Protein AF-C3X4G6-F1 (afdb_monomer)

Foldseek 3Di:
DDDDDDDDDDDDDDPPDPPDDDDDDDDDDDDDDDDDDDDDDDDPDPDQDDLRPDDPVVSVVVVVVVVVVCVVVVVDDDDDPVNVVVVVVVVCVVVCPPVVVVVVVVVVVVVVVVVVVVVPPPDDD

Solvent-accessible surface area (backbone atoms only — not comparable to full-atom values): 8623 Å² total; per-residue (Å²): 136,84,88,84,81,85,86,80,84,79,84,77,86,79,84,86,72,88,86,78,88,85,88,79,80,84,87,88,76,89,83,81,93,83,88,81,89,84,79,92,73,93,71,99,61,85,74,66,56,69,76,71,54,50,57,70,68,60,43,50,49,52,52,52,49,51,55,51,50,33,51,76,69,62,77,41,88,80,76,47,77,64,54,51,50,49,52,50,48,53,52,49,59,65,60,58,72,46,56,68,61,50,50,50,52,49,49,55,53,52,56,58,52,49,59,61,53,66,77,71,73,82,86,81,134

pLDDT: mean 72.94, std 17.14, range [44.78, 94.19]

Sequence (125 aa):
MASQSKSNSESTNSNSGSKSGMNASSRNSSGSSRSSSSSSSSRSGSSKRGFAAMDPEKQREIASMGGKAAHEKGTAHQFTSEEAREAGRKGGAAVSRDRAHMAEIGRKGGSSSSRSASSGAGARN

Organism: NCBI:txid556268

Secondary structure (DSSP, 8-state):
-------------------------------------------------GGGTS-HHHHHHHHHHHHHHHHHTT-S----HHHHHHHHHHHHHHHTT-HHHHHHHHHHHHHHHHHHHHTSSS---

InterPro domains:
  IPR019626 Stress-induced protein, KGG, repeat [PF10685] (50-71)
  IPR052590 Stress and Virulence-Associated Domain-Containing Protein [PTHR36569] (14-115)

Mean predicted aligned error: 20.29 Å

Structure (mmCIF, N/CA/C/O backbone):
data_AF-C3X4G6-F1
#
_entry.id   AF-C3X4G6-F1
#
loop_
_atom_site.group_PDB
_atom_site.id
_atom_site.type_symbol
_atom_site.label_atom_id
_atom_site.label_alt_id
_atom_site.label_comp_id
_atom_site.label_asym_id
_atom_site.label_entity_id
_atom_site.label_seq_id
_atom_site.pdbx_PDB_ins_code
_atom_site.Cartn_x
_atom_site.Cartn_y
_atom_site.Cartn_z
_atom_site.occupancy
_atom_site.B_iso_or_equiv
_atom_site.auth_seq_id
_atom_site.auth_comp_id
_atom_site.auth_asym_id
_atom_site.auth_atom_id
_atom_site.pdbx_PDB_model_num
ATOM 1 N N . MET A 1 1 ? 24.138 -52.587 -31.686 1.00 50.53 1 MET A N 1
ATOM 2 C CA . MET A 1 1 ? 23.062 -53.214 -30.884 1.00 50.53 1 MET A CA 1
ATOM 3 C C . MET A 1 1 ? 23.304 -52.882 -29.415 1.00 50.53 1 MET A C 1
ATOM 5 O O . MET A 1 1 ? 24.466 -52.865 -29.039 1.00 50.53 1 MET A O 1
ATOM 9 N N . ALA A 1 2 ? 22.227 -52.633 -28.653 1.00 54.28 2 ALA A N 1
ATOM 10 C CA . ALA A 1 2 ? 22.150 -52.191 -27.244 1.00 54.28 2 ALA A CA 1
ATOM 11 C C . ALA A 1 2 ? 22.519 -50.704 -27.032 1.00 54.28 2 ALA A C 1
ATOM 13 O O . ALA A 1 2 ? 23.690 -50.358 -26.997 1.00 54.28 2 ALA A O 1
ATOM 14 N N . SER A 1 3 ? 21.608 -49.722 -27.036 1.00 54.06 3 SER A N 1
ATOM 15 C CA . SER A 1 3 ? 20.339 -49.551 -26.296 1.00 54.06 3 SER A CA 1
ATOM 16 C C . SER A 1 3 ? 20.540 -49.539 -24.778 1.00 54.06 3 SER A C 1
ATOM 18 O O . SER A 1 3 ? 20.397 -50.573 -24.136 1.00 54.06 3 SER A O 1
ATOM 20 N N . GLN A 1 4 ? 20.825 -48.369 -24.196 1.00 59.66 4 GLN A N 1
ATOM 21 C CA . GLN A 1 4 ? 20.622 -48.129 -22.762 1.00 59.66 4 GLN A CA 1
ATOM 22 C C . GLN A 1 4 ? 19.772 -46.871 -22.547 1.00 59.66 4 GLN A C 1
ATOM 24 O O . GLN A 1 4 ? 20.226 -45.732 -22.502 1.00 59.66 4 GLN A O 1
ATOM 29 N N . SER A 1 5 ? 18.478 -47.167 -22.562 1.00 61.72 5 SER A N 1
ATOM 30 C CA . SER A 1 5 ? 17.337 -46.645 -21.817 1.00 61.72 5 SER A CA 1
ATOM 31 C C . SER A 1 5 ? 17.595 -45.575 -20.748 1.00 61.72 5 SER A C 1
ATOM 33 O O . SER A 1 5 ? 18.329 -45.776 -19.786 1.00 61.72 5 SER A O 1
ATOM 35 N N . LYS A 1 6 ? 16.863 -44.467 -20.899 1.00 57.97 6 LYS A N 1
ATOM 36 C CA . LYS A 1 6 ? 16.627 -43.414 -19.906 1.00 57.97 6 LYS A CA 1
ATOM 37 C C . LYS A 1 6 ? 15.662 -43.933 -18.833 1.00 57.97 6 LYS A C 1
ATOM 39 O O . LYS A 1 6 ? 14.572 -44.378 -19.181 1.00 57.97 6 LYS A O 1
ATOM 44 N N . SER A 1 7 ? 16.016 -43.800 -17.560 1.00 58.91 7 SER A N 1
ATOM 45 C CA . SER A 1 7 ? 15.088 -43.996 -16.441 1.00 58.91 7 SER A CA 1
ATOM 46 C C . SER A 1 7 ? 14.616 -42.628 -15.947 1.00 58.91 7 SER A C 1
ATOM 48 O O . SER A 1 7 ? 15.315 -41.969 -15.184 1.00 58.91 7 SER A O 1
ATOM 50 N N . ASN A 1 8 ? 13.445 -42.184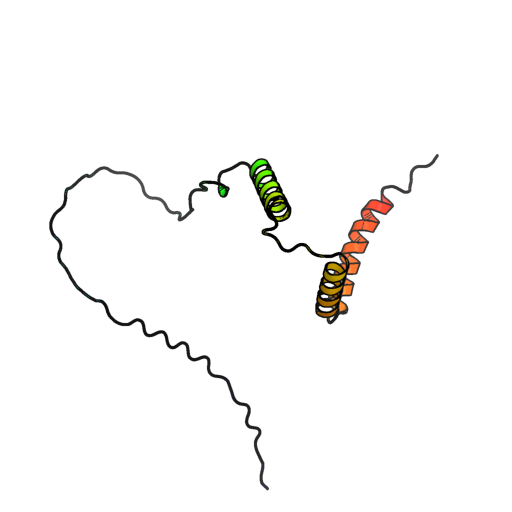 -16.411 1.00 61.28 8 ASN A N 1
ATOM 51 C CA . ASN A 1 8 ? 12.698 -41.102 -15.770 1.00 61.28 8 ASN A CA 1
ATOM 52 C C . ASN A 1 8 ? 11.886 -41.723 -14.628 1.00 61.28 8 ASN A C 1
ATOM 54 O O . ASN A 1 8 ? 11.017 -42.554 -14.877 1.00 61.28 8 ASN A O 1
ATOM 58 N N . SER A 1 9 ? 12.168 -41.340 -13.385 1.00 61.25 9 SER A N 1
ATOM 59 C CA . SER A 1 9 ? 11.348 -41.712 -12.233 1.00 61.25 9 SER A CA 1
ATOM 60 C C . SER A 1 9 ? 10.082 -40.851 -12.209 1.00 61.25 9 SER A C 1
ATOM 62 O O . SER A 1 9 ? 10.128 -39.678 -11.835 1.00 61.25 9 SER A O 1
ATOM 64 N N . GLU A 1 10 ? 8.958 -41.428 -12.626 1.00 56.12 10 GLU A N 1
ATOM 65 C CA . GLU A 1 10 ? 7.622 -40.892 -12.373 1.00 56.12 10 GLU A CA 1
ATOM 66 C C . GLU A 1 10 ? 7.323 -40.955 -10.869 1.00 56.12 10 GLU A C 1
ATOM 68 O O . GLU A 1 10 ? 7.184 -42.026 -10.282 1.00 56.12 10 GLU A O 1
ATOM 73 N N . SER A 1 11 ? 7.229 -39.789 -10.231 1.00 54.62 11 SER A N 1
ATOM 74 C CA . SER A 1 11 ? 6.735 -39.671 -8.860 1.00 54.62 11 SER A CA 1
ATOM 75 C C . SER A 1 11 ? 5.228 -39.917 -8.843 1.00 54.62 11 SER A C 1
ATOM 77 O O . SER A 1 11 ? 4.436 -39.052 -9.219 1.00 54.62 11 SER A O 1
ATOM 79 N N . THR A 1 12 ? 4.818 -41.096 -8.386 1.00 66.88 12 THR A N 1
ATOM 80 C CA . THR A 1 12 ? 3.417 -41.410 -8.098 1.00 66.88 12 THR A CA 1
ATOM 81 C C . THR A 1 12 ? 2.985 -40.712 -6.807 1.00 66.88 12 THR A C 1
ATOM 83 O O . THR A 1 12 ? 3.549 -40.953 -5.740 1.00 66.88 12 THR A O 1
ATOM 86 N N . ASN A 1 13 ? 1.982 -39.837 -6.901 1.00 57.88 13 ASN A N 1
ATOM 87 C CA . ASN A 1 13 ? 1.364 -39.152 -5.767 1.00 57.88 13 ASN A CA 1
ATOM 88 C C . ASN A 1 13 ? 0.433 -40.113 -5.004 1.00 57.88 13 ASN A C 1
ATOM 90 O O . ASN A 1 13 ? -0.717 -40.326 -5.393 1.00 57.88 13 ASN A O 1
ATOM 94 N N . SER A 1 14 ? 0.935 -40.711 -3.928 1.00 56.81 14 SER A N 1
ATOM 95 C CA . SER A 1 14 ? 0.190 -41.642 -3.076 1.00 56.81 14 SER A CA 1
ATOM 96 C C . SER A 1 14 ? -0.706 -40.880 -2.093 1.00 56.81 14 SER A C 1
ATOM 98 O O . SER A 1 14 ? -0.288 -40.542 -0.989 1.00 56.81 14 SER A O 1
ATOM 100 N N . ASN A 1 15 ? -1.960 -40.619 -2.469 1.00 60.41 15 ASN A N 1
ATOM 101 C CA . ASN A 1 15 ? -2.985 -40.142 -1.535 1.00 60.41 15 ASN A CA 1
ATOM 102 C C . ASN A 1 15 ? -3.486 -41.310 -0.663 1.00 60.41 15 ASN A C 1
ATOM 104 O O . ASN A 1 15 ? -4.532 -41.904 -0.929 1.00 60.41 15 ASN A O 1
ATOM 108 N N . SER A 1 16 ? -2.719 -41.677 0.365 1.00 57.53 16 SER A N 1
ATOM 109 C CA . SER A 1 16 ? -3.120 -42.669 1.368 1.00 57.53 16 SER A CA 1
ATOM 110 C C . SER A 1 16 ? -3.986 -42.008 2.444 1.00 57.53 16 SER A C 1
ATOM 112 O O . SER A 1 16 ? -3.491 -41.540 3.468 1.00 57.53 16 SER A O 1
ATOM 114 N N . GLY A 1 17 ? -5.293 -41.961 2.197 1.00 47.69 17 GLY A N 1
ATOM 115 C CA . GLY A 1 17 ? -6.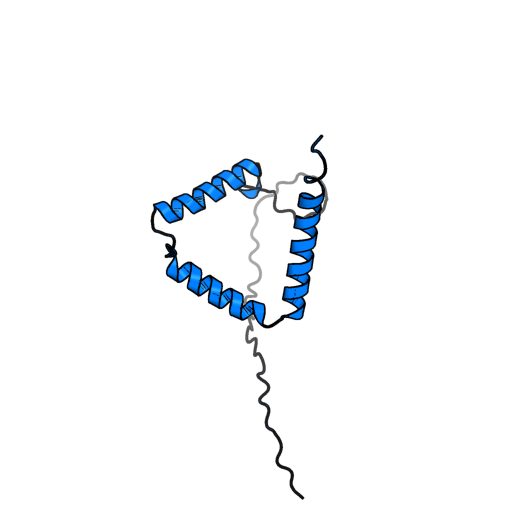287 -41.409 3.116 1.00 47.69 17 GLY A CA 1
ATOM 116 C C . GLY A 1 17 ? -7.485 -42.335 3.296 1.00 47.69 17 GLY A C 1
ATOM 117 O O . GLY A 1 17 ? -8.623 -41.901 3.142 1.00 47.69 17 GLY A O 1
ATOM 118 N N . SER A 1 18 ? -7.250 -43.616 3.589 1.00 51.84 18 SER A N 1
ATOM 119 C CA . SER A 1 18 ? -8.302 -44.586 3.911 1.00 51.84 18 SER A CA 1
ATOM 120 C C . SER A 1 18 ? -8.922 -44.258 5.270 1.00 51.84 18 SER A C 1
ATOM 122 O O . SER A 1 18 ? -8.498 -44.766 6.304 1.00 51.84 18 SER A O 1
ATOM 124 N N . LYS A 1 19 ? -9.933 -43.388 5.290 1.00 60.00 19 LYS A N 1
ATOM 125 C CA . LYS A 1 19 ? -10.759 -43.145 6.477 1.00 60.00 19 LYS A CA 1
ATOM 126 C C . LYS A 1 19 ? -11.971 -44.078 6.432 1.00 60.00 19 LYS A C 1
ATOM 128 O O . LYS A 1 19 ? -13.085 -43.667 6.125 1.00 60.00 19 LYS A O 1
ATOM 133 N N . SER A 1 20 ? -11.725 -45.362 6.682 1.00 46.38 20 SER A N 1
ATOM 134 C CA . SER A 1 20 ? -12.761 -46.384 6.834 1.00 46.38 20 SER A CA 1
ATOM 135 C C . SER A 1 20 ? -13.035 -46.643 8.312 1.00 46.38 20 SER A C 1
ATOM 137 O O . SER A 1 20 ? -12.130 -47.032 9.045 1.00 46.38 20 SER A O 1
ATOM 139 N N . GLY A 1 21 ? -14.302 -46.514 8.709 1.00 49.53 21 GLY A N 1
ATOM 140 C CA . GLY A 1 21 ? -14.857 -47.273 9.830 1.00 49.53 21 GLY A CA 1
ATOM 141 C C . GLY A 1 21 ? -15.227 -46.473 11.074 1.00 49.53 21 GLY A C 1
ATOM 142 O O . GLY A 1 21 ? -14.450 -46.420 12.013 1.00 49.53 21 GLY A O 1
ATOM 143 N N . MET A 1 22 ? -16.467 -45.975 11.117 1.00 54.59 22 MET A N 1
ATOM 144 C CA . MET A 1 22 ? -17.292 -45.916 12.334 1.00 54.59 22 MET A CA 1
ATOM 145 C C . MET A 1 22 ? -18.771 -45.978 11.913 1.00 54.59 22 MET A C 1
ATOM 147 O O . MET A 1 22 ? -19.435 -44.956 11.769 1.00 54.59 22 MET A O 1
ATOM 151 N N . ASN A 1 23 ? -19.279 -47.190 11.675 1.00 52.69 23 ASN A N 1
ATOM 152 C CA . ASN A 1 23 ? -20.716 -47.465 11.676 1.00 52.69 23 ASN A CA 1
ATOM 153 C C . ASN A 1 23 ? -21.060 -48.017 13.063 1.00 52.69 23 ASN A C 1
ATOM 155 O O . ASN A 1 23 ? -20.819 -49.188 13.344 1.00 52.69 23 ASN A O 1
ATOM 159 N N . ALA A 1 24 ? -21.559 -47.151 13.942 1.00 52.41 24 ALA A N 1
ATOM 160 C CA . ALA A 1 24 ? -22.228 -47.559 15.167 1.00 52.41 24 ALA A CA 1
ATOM 161 C C . ALA A 1 24 ? -23.682 -47.103 15.059 1.00 52.41 24 ALA A C 1
ATOM 163 O O . ALA A 1 24 ? -24.036 -45.948 15.288 1.00 52.41 24 ALA A O 1
ATOM 164 N N . SER A 1 25 ? -24.504 -48.045 14.626 1.00 49.47 25 SER A N 1
ATOM 165 C CA . SER A 1 25 ? -25.945 -47.956 14.504 1.00 49.47 25 SER A CA 1
ATOM 166 C C . SER A 1 25 ? -26.646 -47.698 15.842 1.00 49.47 25 SER A C 1
ATOM 168 O O . SER A 1 25 ? -26.384 -48.366 16.838 1.00 49.47 25 SER A O 1
ATOM 170 N N . SER A 1 26 ? -27.645 -46.816 15.772 1.00 54.00 26 SER A N 1
ATOM 171 C CA . SER A 1 26 ? -28.953 -46.927 16.428 1.00 54.00 26 SER A CA 1
ATOM 172 C C . SER A 1 26 ? -28.994 -47.052 17.957 1.00 54.00 26 SER A C 1
ATOM 174 O O . SER A 1 26 ? -29.095 -48.147 18.509 1.00 54.00 26 SER A O 1
ATOM 176 N N . ARG A 1 27 ? -29.133 -45.904 18.631 1.00 52.62 27 ARG A N 1
ATOM 177 C CA . ARG A 1 27 ? -29.951 -45.789 19.851 1.00 52.62 27 ARG A CA 1
ATOM 178 C C . ARG A 1 27 ? -30.828 -44.544 19.737 1.00 52.62 27 ARG A C 1
ATOM 180 O O . ARG A 1 27 ? -30.433 -43.449 20.116 1.00 52.62 27 ARG A O 1
ATOM 187 N N . ASN A 1 28 ? -31.992 -44.726 19.121 1.00 56.34 28 ASN A N 1
ATOM 188 C CA . ASN A 1 28 ? -33.048 -43.726 19.044 1.00 56.34 28 ASN A CA 1
ATOM 189 C C . ASN A 1 28 ? -33.931 -43.842 20.294 1.00 56.34 28 ASN A C 1
ATOM 191 O O . ASN A 1 28 ? -34.670 -44.816 20.417 1.00 56.34 28 ASN A O 1
ATOM 195 N N . SER A 1 29 ? -33.872 -42.850 21.183 1.00 52.66 29 SER A N 1
ATOM 196 C CA . SER A 1 29 ? -34.827 -42.692 22.283 1.00 52.66 29 SER A CA 1
ATOM 197 C C . SER A 1 29 ? -35.374 -41.266 22.289 1.00 52.66 29 SER A C 1
ATOM 199 O O . SER A 1 29 ? -34.726 -40.335 22.753 1.00 52.66 29 SER A O 1
ATOM 201 N N . SER A 1 30 ? -36.574 -41.146 21.715 1.00 55.59 30 SER A N 1
ATOM 202 C CA . SER A 1 30 ? -37.694 -40.284 22.126 1.00 55.59 30 SER A CA 1
ATOM 203 C C . SER A 1 30 ? -37.381 -38.881 22.667 1.00 55.59 30 SER A C 1
ATOM 205 O O . SER A 1 30 ? -37.044 -38.714 23.838 1.00 55.59 30 SER A O 1
ATOM 207 N N . GLY A 1 31 ? -37.662 -37.856 21.858 1.00 47.00 31 GLY A N 1
ATOM 208 C CA . GLY A 1 31 ? -37.668 -36.463 22.306 1.00 47.00 31 GLY A CA 1
ATOM 209 C C . GLY A 1 31 ? -38.502 -35.541 21.417 1.00 47.00 31 GLY A C 1
ATOM 210 O O . GLY A 1 31 ? -37.975 -34.915 20.510 1.00 47.00 31 GLY A O 1
ATOM 211 N N . SER A 1 32 ? -39.797 -35.468 21.727 1.00 50.72 32 SER A N 1
ATOM 212 C CA . SER A 1 32 ? -40.716 -34.330 21.559 1.00 50.72 32 SER A CA 1
ATOM 213 C C . SER A 1 32 ? -40.863 -33.630 20.198 1.00 50.72 32 SER A C 1
ATOM 215 O O . SER A 1 32 ? -40.139 -32.713 19.820 1.00 50.72 32 SER A O 1
ATOM 217 N N . SER A 1 33 ? -41.988 -33.971 19.574 1.00 55.75 33 SER A N 1
ATOM 218 C CA . SER A 1 33 ? -42.830 -33.155 18.698 1.00 55.75 33 SER A CA 1
ATOM 219 C C . SER A 1 33 ? -42.862 -31.652 19.014 1.00 55.75 33 SER A C 1
ATOM 221 O O . SER A 1 33 ? -43.358 -31.257 20.072 1.00 55.75 33 SER A O 1
ATOM 223 N N . ARG A 1 34 ? -42.497 -30.819 18.029 1.00 52.72 34 ARG A N 1
ATOM 224 C CA . ARG A 1 34 ? -43.132 -29.512 17.770 1.00 52.72 34 ARG A CA 1
ATOM 225 C C . ARG A 1 34 ? -43.209 -29.271 16.264 1.00 52.72 34 ARG A C 1
ATOM 227 O O . ARG A 1 34 ? -42.209 -29.020 15.602 1.00 52.72 34 ARG A O 1
ATOM 234 N N . SER A 1 35 ? -44.418 -29.399 15.739 1.00 55.12 35 SER A N 1
ATOM 235 C CA . SER A 1 35 ? -44.806 -29.111 14.363 1.00 55.12 35 SER A CA 1
ATOM 236 C C . SER A 1 35 ? -45.302 -27.671 14.226 1.00 55.12 35 SER A C 1
ATOM 238 O O . SER A 1 35 ? -46.233 -27.306 14.939 1.00 55.12 35 SER A O 1
ATOM 240 N N . SER A 1 36 ? -44.752 -26.917 13.271 1.00 50.78 36 SER A N 1
ATOM 241 C CA . SER A 1 36 ? -45.460 -25.934 12.418 1.00 50.78 36 SER A CA 1
ATOM 242 C C . SER A 1 36 ? -44.428 -25.219 11.527 1.00 50.78 36 SER A C 1
ATOM 244 O O . SER A 1 36 ? -43.597 -24.447 11.981 1.00 50.78 36 SER A O 1
ATOM 246 N N . SER A 1 37 ? -44.257 -25.691 10.291 1.00 47.94 37 SER A N 1
ATOM 247 C CA . SER A 1 37 ? -44.836 -25.101 9.070 1.00 47.94 37 SER A CA 1
ATOM 248 C C . SER A 1 37 ? -44.152 -23.810 8.596 1.00 47.94 37 SER A C 1
ATOM 250 O O . SER A 1 37 ? -44.418 -22.737 9.127 1.00 47.94 37 SER A O 1
ATOM 252 N N . SER A 1 38 ? -43.359 -23.893 7.522 1.00 44.78 38 SER A N 1
ATOM 253 C CA . SER A 1 38 ? -43.639 -23.201 6.245 1.00 44.78 38 SER A CA 1
ATOM 254 C C . SER A 1 38 ? -42.423 -23.157 5.303 1.00 44.78 38 SER A C 1
ATOM 256 O O . SER A 1 38 ? -41.294 -22.891 5.698 1.00 44.78 38 SER A O 1
ATOM 258 N N . SER A 1 39 ? -42.731 -23.393 4.026 1.00 46.25 39 SER A N 1
ATOM 259 C CA . SER A 1 39 ? -42.051 -22.914 2.814 1.00 46.25 39 SER A CA 1
ATOM 260 C C . SER A 1 39 ? -40.599 -23.321 2.535 1.00 46.25 39 SER A C 1
ATOM 262 O O . SER A 1 39 ? -39.632 -22.692 2.951 1.00 46.25 39 SER A O 1
ATOM 264 N N . SER A 1 40 ? -40.495 -24.320 1.657 1.00 47.59 40 SER A N 1
ATOM 265 C CA . SER A 1 40 ? -39.703 -24.283 0.421 1.00 47.59 40 SER A CA 1
ATOM 266 C C . SER A 1 40 ? -39.008 -22.954 0.085 1.00 47.59 40 SER A C 1
ATOM 268 O O . SER A 1 40 ? -39.678 -21.961 -0.192 1.00 47.59 40 SER A O 1
ATOM 270 N N . SER A 1 41 ? -37.685 -22.977 -0.059 1.00 47.53 41 SER A N 1
ATOM 271 C CA . SER A 1 41 ? -36.999 -22.558 -1.289 1.00 47.53 41 SER A CA 1
ATOM 272 C C . SER A 1 41 ? -35.493 -22.533 -1.050 1.00 47.53 41 SER A C 1
ATOM 274 O O . SER A 1 41 ? -34.991 -22.017 -0.057 1.00 47.53 41 SER A O 1
ATOM 276 N N . SER A 1 42 ? -34.777 -23.108 -2.003 1.00 50.56 42 SER A N 1
ATOM 277 C CA . SER A 1 42 ? -33.351 -22.947 -2.241 1.00 50.56 42 SER A CA 1
ATOM 278 C C . SER A 1 42 ? -32.779 -21.589 -1.801 1.00 50.56 42 SER A C 1
ATOM 280 O O . SER A 1 42 ? -33.223 -20.544 -2.272 1.00 50.56 42 SER A O 1
ATOM 282 N N . ARG A 1 43 ? -31.694 -21.608 -1.028 1.00 48.81 43 ARG A N 1
ATOM 283 C CA . ARG A 1 43 ? -30.333 -21.303 -1.505 1.00 48.81 43 ARG A CA 1
ATOM 284 C C . ARG A 1 43 ? -29.411 -21.191 -0.298 1.00 48.81 43 ARG A C 1
ATOM 286 O O . ARG A 1 43 ? -29.596 -20.354 0.576 1.00 48.81 43 ARG A O 1
ATOM 293 N N . SER A 1 44 ? -28.396 -22.046 -0.291 1.00 56.78 44 SER A N 1
ATOM 294 C CA . SER A 1 44 ? -27.185 -21.873 0.500 1.00 56.78 44 SER A CA 1
ATOM 295 C C . SER A 1 44 ? -26.596 -20.491 0.205 1.00 56.78 44 SER A C 1
ATOM 297 O O . SER A 1 44 ? -25.932 -20.279 -0.806 1.00 56.78 44 SER A O 1
ATOM 299 N N . GLY A 1 45 ? -26.916 -19.526 1.053 1.00 56.62 45 GLY A N 1
ATOM 300 C CA . GLY A 1 45 ? -26.271 -18.232 1.111 1.00 56.62 45 GLY A CA 1
ATOM 301 C C . GLY A 1 45 ? -25.972 -18.011 2.574 1.00 56.62 45 GLY A C 1
ATOM 302 O O . GLY A 1 45 ? -26.895 -17.812 3.361 1.00 56.62 45 GLY A O 1
ATOM 303 N N . SER A 1 46 ? -24.704 -18.112 2.963 1.00 65.50 46 SER A N 1
ATOM 304 C CA . SER A 1 46 ? -24.278 -17.658 4.279 1.00 65.50 46 SER A CA 1
ATOM 305 C C . SER A 1 46 ? -24.781 -16.225 4.442 1.00 65.50 46 SER A C 1
ATOM 307 O O . SER A 1 46 ? -24.322 -15.304 3.768 1.00 65.50 46 SER A O 1
ATOM 309 N N . SER A 1 47 ? -25.802 -16.036 5.280 1.00 71.44 47 SER A N 1
ATOM 310 C CA . SER A 1 47 ? -26.318 -14.710 5.600 1.00 71.44 47 SER A CA 1
ATOM 311 C C . SER A 1 47 ? -25.126 -13.873 6.049 1.00 71.44 47 SER A C 1
ATOM 313 O O . SER A 1 47 ? -24.450 -14.266 7.008 1.00 71.44 47 SER A O 1
ATOM 315 N N . LYS A 1 48 ? -24.833 -12.784 5.329 1.00 75.81 48 LYS A N 1
ATOM 316 C CA . LYS A 1 48 ? -23.745 -11.867 5.673 1.00 75.81 48 LYS A CA 1
ATOM 317 C C . LYS A 1 48 ? -23.937 -11.485 7.140 1.00 75.81 48 LYS A C 1
ATOM 319 O O . LYS A 1 48 ? -24.963 -10.918 7.503 1.00 75.81 48 LYS A O 1
ATOM 324 N N . ARG A 1 49 ? -22.997 -11.884 7.993 1.00 86.81 49 ARG A N 1
ATOM 325 C CA . ARG A 1 49 ? -22.999 -11.631 9.439 1.00 86.81 49 ARG A CA 1
ATOM 326 C C . ARG A 1 49 ? -21.637 -11.078 9.839 1.00 86.81 49 ARG A C 1
ATOM 328 O O . ARG A 1 49 ? -20.633 -11.361 9.186 1.00 86.81 49 ARG A O 1
ATOM 335 N N . GLY A 1 50 ? -21.610 -10.278 10.902 1.00 89.38 50 GLY A N 1
ATOM 336 C CA . GLY A 1 50 ? -20.385 -9.646 11.395 1.00 89.38 50 GLY A CA 1
ATOM 337 C C . GLY A 1 50 ? -19.780 -8.671 10.381 1.00 89.38 50 GLY A C 1
ATOM 338 O O . GLY A 1 50 ? -20.495 -7.898 9.749 1.00 89.38 50 GLY A O 1
ATOM 339 N N . PHE A 1 51 ? -18.461 -8.729 10.201 1.00 89.50 51 PHE A N 1
ATOM 340 C CA . PHE A 1 51 ? -17.693 -7.796 9.366 1.00 89.50 51 PHE A CA 1
ATOM 341 C C . PHE A 1 51 ? -18.130 -7.759 7.892 1.00 89.50 51 PHE A C 1
ATOM 343 O O . PHE A 1 51 ? -17.969 -6.743 7.225 1.00 89.50 51 PHE A O 1
ATOM 350 N N . ALA A 1 52 ? -18.703 -8.854 7.380 1.00 88.88 52 ALA A N 1
ATOM 351 C CA . ALA A 1 52 ? -19.209 -8.947 6.008 1.00 88.88 52 ALA A CA 1
ATOM 352 C C . ALA A 1 52 ? -20.621 -8.356 5.825 1.00 88.88 52 ALA A C 1
ATOM 354 O O . ALA A 1 52 ? -21.071 -8.196 4.691 1.00 88.88 52 ALA A O 1
ATOM 355 N N . ALA A 1 53 ? -21.336 -8.083 6.923 1.00 90.44 53 ALA A N 1
ATOM 356 C CA . ALA A 1 53 ? -22.658 -7.451 6.919 1.00 90.44 53 ALA A CA 1
ATOM 357 C C . ALA A 1 53 ? -22.597 -5.924 7.070 1.00 90.44 53 ALA A C 1
ATOM 359 O O . ALA A 1 53 ? -23.609 -5.256 6.885 1.00 90.44 53 ALA A O 1
ATOM 360 N N . MET A 1 54 ? -21.436 -5.390 7.461 1.00 89.75 54 MET A N 1
ATOM 361 C CA . MET A 1 54 ? -21.215 -3.957 7.630 1.00 89.75 54 MET A CA 1
ATOM 362 C C . MET A 1 54 ? -21.136 -3.228 6.287 1.00 89.75 54 MET A C 1
ATOM 364 O O . MET A 1 54 ? -20.908 -3.829 5.237 1.00 89.75 54 MET A O 1
ATOM 368 N N . ASP A 1 55 ? -21.299 -1.910 6.357 1.00 93.94 55 ASP A N 1
ATOM 369 C CA . ASP A 1 55 ? -21.071 -1.011 5.234 1.00 93.94 55 ASP A CA 1
ATOM 370 C C . ASP A 1 55 ? -19.613 -1.112 4.721 1.00 93.94 55 ASP A C 1
ATOM 372 O O . ASP A 1 55 ? -18.686 -1.180 5.540 1.00 93.94 55 ASP A O 1
ATOM 376 N N . PRO A 1 56 ? -19.382 -1.145 3.393 1.00 92.94 56 PRO A N 1
ATOM 377 C CA . PRO A 1 56 ? -18.047 -1.303 2.817 1.00 92.94 56 PRO A CA 1
ATOM 378 C C . PRO A 1 56 ? -17.071 -0.183 3.193 1.00 92.94 56 PRO A C 1
ATOM 380 O O . PRO A 1 56 ? -15.869 -0.447 3.298 1.00 92.94 56 PRO A O 1
ATOM 383 N N . GLU A 1 57 ? -17.541 1.045 3.428 1.00 93.75 57 GLU A N 1
ATOM 384 C CA . GLU A 1 57 ? -16.664 2.146 3.835 1.00 93.75 57 GLU A CA 1
ATOM 385 C C . GLU A 1 57 ? -16.143 1.910 5.251 1.00 93.75 57 GLU A C 1
ATOM 387 O O . GLU A 1 57 ? -14.931 1.940 5.483 1.00 93.75 57 GLU A O 1
ATOM 392 N N . LYS A 1 58 ? -17.038 1.535 6.172 1.00 94.06 58 LYS A N 1
ATOM 393 C CA . LYS A 1 58 ? -16.662 1.147 7.542 1.00 94.06 58 LYS A CA 1
ATOM 394 C C . LYS A 1 58 ? -15.765 -0.086 7.563 1.00 9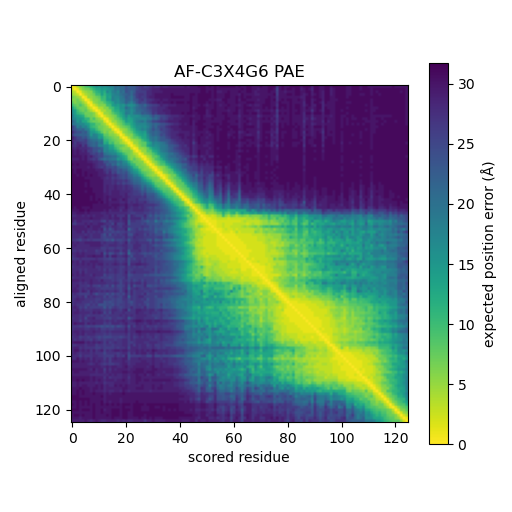4.06 58 LYS A C 1
ATOM 396 O O . LYS A 1 58 ? -14.819 -0.149 8.343 1.00 94.06 58 LYS A O 1
ATOM 401 N N . GLN A 1 59 ? -16.022 -1.062 6.694 1.00 94.19 59 GLN A N 1
ATOM 402 C CA . GLN A 1 59 ? -15.179 -2.249 6.567 1.00 94.19 59 GLN A CA 1
ATOM 403 C C . GLN A 1 59 ? -13.744 -1.874 6.171 1.00 94.19 59 GLN A C 1
ATOM 405 O O . GLN A 1 59 ? -12.782 -2.370 6.761 1.00 94.19 59 GLN A O 1
ATOM 410 N N . ARG A 1 60 ? -13.597 -0.969 5.197 1.00 93.94 60 ARG A N 1
ATOM 411 C CA . ARG A 1 60 ? -12.296 -0.469 4.742 1.00 93.94 60 ARG A CA 1
ATOM 412 C C . ARG A 1 60 ? -11.591 0.340 5.822 1.00 93.94 60 ARG A C 1
ATOM 414 O O . ARG A 1 60 ? -10.382 0.190 5.986 1.00 93.94 60 ARG A O 1
ATOM 421 N N . GLU A 1 61 ? -12.325 1.173 6.550 1.00 94.06 61 GLU A N 1
ATOM 422 C CA . GLU A 1 61 ? -11.782 1.949 7.662 1.00 94.06 61 GLU A CA 1
ATOM 423 C C . GLU A 1 61 ? -11.247 1.032 8.766 1.00 94.06 61 GLU A C 1
ATOM 425 O O . GLU A 1 61 ? -10.079 1.144 9.136 1.00 94.06 61 GLU A O 1
ATOM 430 N N . ILE A 1 62 ? -12.041 0.056 9.215 1.00 92.62 62 ILE A N 1
ATOM 431 C CA . ILE A 1 62 ? -11.620 -0.891 10.255 1.00 92.62 62 ILE A CA 1
ATOM 432 C C . ILE A 1 62 ? -10.451 -1.758 9.767 1.00 92.62 62 ILE A C 1
ATOM 434 O O . IL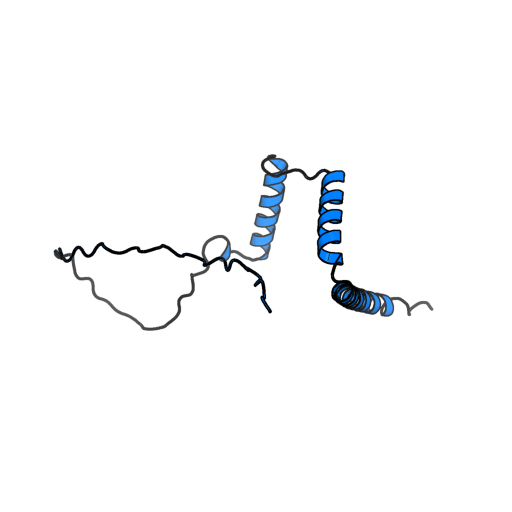E A 1 62 ? -9.504 -1.986 10.518 1.00 92.62 62 ILE A O 1
ATOM 438 N N . ALA A 1 63 ? -10.464 -2.210 8.510 1.00 92.50 63 ALA A N 1
ATOM 439 C CA . ALA A 1 63 ? -9.345 -2.955 7.932 1.00 92.50 63 ALA A CA 1
ATOM 440 C C . ALA A 1 63 ? -8.060 -2.107 7.879 1.00 92.50 63 ALA A C 1
ATOM 442 O O . ALA A 1 63 ? -6.982 -2.581 8.240 1.00 92.50 63 ALA A O 1
ATOM 443 N N . SER A 1 64 ? -8.184 -0.837 7.481 1.00 92.38 64 SER A N 1
ATOM 444 C CA . SER A 1 64 ? -7.083 0.130 7.461 1.00 92.38 64 SER A CA 1
ATOM 445 C C . SER A 1 64 ? -6.527 0.372 8.866 1.00 92.38 64 SER A C 1
ATOM 447 O O . SER A 1 64 ? -5.313 0.315 9.071 1.00 92.38 64 SER A O 1
ATOM 449 N N . MET A 1 65 ? -7.402 0.564 9.857 1.00 92.44 65 MET A N 1
ATOM 450 C CA . MET A 1 65 ? -7.018 0.713 11.262 1.00 92.44 65 MET A CA 1
ATOM 451 C C . MET A 1 65 ? -6.346 -0.548 11.814 1.00 92.44 65 MET A C 1
ATOM 453 O O . MET A 1 65 ? -5.344 -0.435 12.512 1.00 92.44 65 MET A O 1
ATOM 457 N N . GLY A 1 66 ? -6.836 -1.742 11.472 1.00 91.25 66 GLY A N 1
ATOM 458 C CA . GLY A 1 66 ? -6.244 -3.010 11.902 1.00 91.25 66 GLY A CA 1
ATOM 459 C C . GLY A 1 66 ? -4.810 -3.199 11.400 1.00 91.25 66 GLY A C 1
ATOM 460 O O . GLY A 1 66 ? -3.939 -3.604 12.170 1.00 91.25 66 GLY A O 1
ATOM 461 N N . GLY A 1 67 ? -4.545 -2.839 10.140 1.00 87.25 67 GLY A N 1
ATOM 462 C CA . GLY A 1 67 ? -3.193 -2.857 9.577 1.00 87.25 67 GLY A CA 1
ATOM 463 C C . GLY A 1 67 ? -2.254 -1.878 10.285 1.00 87.25 67 GLY A C 1
ATOM 464 O O . GLY A 1 67 ? -1.167 -2.265 10.712 1.00 87.25 67 GLY A O 1
ATOM 465 N N . LYS A 1 68 ? -2.693 -0.628 10.483 1.00 87.62 68 LYS A N 1
ATOM 466 C CA . LYS A 1 68 ? -1.911 0.394 11.204 1.00 87.62 68 LYS A CA 1
ATOM 467 C C . LYS A 1 68 ? -1.613 -0.027 12.641 1.00 87.62 68 LYS A C 1
ATOM 469 O O . LYS A 1 68 ? -0.460 -0.004 13.056 1.00 87.62 68 LYS A O 1
ATOM 474 N N . ALA A 1 69 ? -2.626 -0.513 13.354 1.00 86.81 69 ALA A N 1
ATOM 475 C CA . ALA A 1 69 ? -2.486 -0.974 14.728 1.00 86.81 69 ALA A CA 1
ATOM 476 C C . ALA A 1 69 ? -1.498 -2.144 14.855 1.00 86.81 69 ALA A C 1
ATOM 478 O O . ALA A 1 69 ? -0.773 -2.219 15.841 1.00 86.81 69 ALA A O 1
ATOM 479 N N . ALA A 1 70 ? -1.439 -3.059 13.882 1.00 88.06 70 ALA A N 1
ATOM 480 C CA . ALA A 1 70 ? -0.483 -4.168 13.905 1.00 88.06 70 ALA A CA 1
ATOM 481 C C . ALA A 1 70 ? 0.977 -3.695 13.771 1.00 88.06 70 ALA A C 1
ATOM 483 O O . ALA A 1 70 ? 1.865 -4.259 14.422 1.00 88.06 70 ALA A O 1
ATOM 484 N N . HIS A 1 71 ? 1.211 -2.653 12.966 1.00 84.00 71 HIS A N 1
ATOM 485 C CA . HIS A 1 71 ? 2.512 -1.994 12.837 1.00 84.00 71 HIS A CA 1
ATOM 486 C C . HIS A 1 71 ? 2.872 -1.183 14.084 1.00 84.00 71 HIS A C 1
ATOM 488 O O . HIS A 1 71 ? 3.991 -1.310 14.575 1.00 84.00 71 HIS A O 1
ATOM 494 N N . GLU A 1 72 ? 1.927 -0.411 14.628 1.00 84.62 72 GLU A N 1
ATOM 495 C CA . GLU A 1 72 ? 2.109 0.363 15.866 1.00 84.62 72 GLU A CA 1
ATOM 496 C C . GLU A 1 72 ? 2.407 -0.539 17.070 1.00 84.62 72 GLU A C 1
ATOM 498 O O . GLU A 1 72 ? 3.280 -0.235 17.877 1.00 84.62 72 GLU A O 1
ATOM 503 N N . LYS A 1 73 ? 1.723 -1.685 17.175 1.00 87.50 73 LYS A N 1
ATOM 504 C CA . LYS A 1 73 ? 1.922 -2.667 18.254 1.00 87.50 73 LYS A CA 1
ATOM 505 C C . LYS A 1 73 ? 3.178 -3.529 18.084 1.00 87.50 73 LYS A C 1
ATOM 507 O O . LYS A 1 73 ? 3.432 -4.377 18.933 1.00 87.50 73 LYS A O 1
ATOM 512 N N . GLY A 1 74 ? 3.925 -3.381 16.986 1.00 82.56 74 GLY A N 1
ATOM 513 C CA . GLY A 1 74 ? 5.139 -4.165 16.721 1.00 82.56 74 GLY A CA 1
ATOM 514 C C . GLY A 1 74 ? 4.897 -5.656 16.457 1.00 82.56 74 GLY A C 1
ATOM 515 O O . GLY A 1 74 ? 5.839 -6.438 16.424 1.00 82.56 74 GLY A O 1
ATOM 516 N N . THR A 1 75 ? 3.641 -6.067 16.265 1.00 84.19 75 THR A N 1
ATOM 517 C CA . THR A 1 75 ? 3.291 -7.453 15.905 1.00 84.19 75 THR A CA 1
ATOM 518 C C . THR A 1 75 ? 3.567 -7.760 14.434 1.00 84.19 75 THR A C 1
ATOM 520 O O . THR A 1 75 ? 3.737 -8.919 14.064 1.00 84.19 75 THR A O 1
ATOM 523 N N . ALA A 1 76 ? 3.594 -6.725 13.590 1.00 83.44 76 ALA A N 1
ATOM 524 C CA . ALA A 1 76 ? 3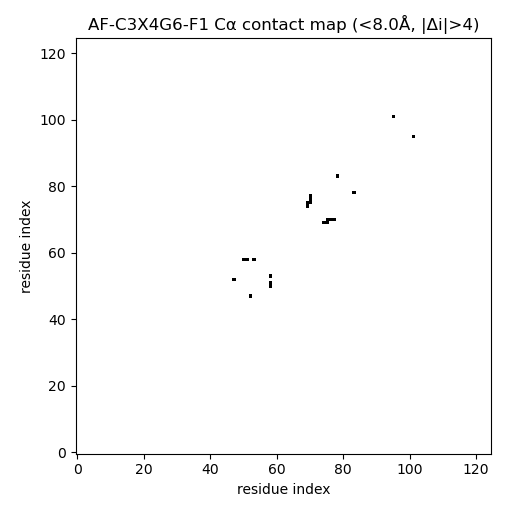.910 -6.841 12.177 1.00 83.44 76 ALA A CA 1
ATOM 525 C C . ALA A 1 76 ? 5.410 -6.641 11.920 1.00 83.44 76 ALA A C 1
ATOM 527 O O . ALA A 1 76 ? 6.070 -5.838 12.580 1.00 83.44 76 ALA A O 1
ATOM 528 N N . HIS A 1 77 ? 5.919 -7.336 10.902 1.00 81.06 77 HIS A N 1
ATOM 529 C CA . HIS A 1 77 ? 7.270 -7.137 10.398 1.00 81.06 77 HIS A CA 1
ATOM 530 C C . HIS A 1 77 ? 7.426 -5.721 9.825 1.00 81.06 77 HIS A C 1
ATOM 532 O O . HIS A 1 77 ? 6.630 -5.291 8.984 1.00 81.06 77 HIS A O 1
ATOM 538 N N . GLN A 1 78 ? 8.447 -4.997 10.281 1.00 81.62 78 GLN A N 1
ATOM 539 C CA . GLN A 1 78 ? 8.776 -3.670 9.773 1.00 81.62 78 GLN A CA 1
ATOM 540 C C . GLN A 1 78 ? 9.767 -3.820 8.630 1.00 81.62 78 GLN A C 1
ATOM 542 O O . GLN A 1 78 ? 10.920 -4.182 8.839 1.00 81.62 78 GLN A O 1
ATOM 547 N N . PHE A 1 79 ? 9.307 -3.554 7.413 1.00 82.94 79 PHE A N 1
ATOM 548 C CA . PHE A 1 79 ? 10.190 -3.566 6.259 1.00 82.94 79 PHE A CA 1
ATOM 549 C C . PHE A 1 79 ? 11.111 -2.358 6.320 1.00 82.94 79 PHE A C 1
ATOM 551 O O . PHE A 1 79 ? 10.662 -1.209 6.293 1.00 82.94 79 PHE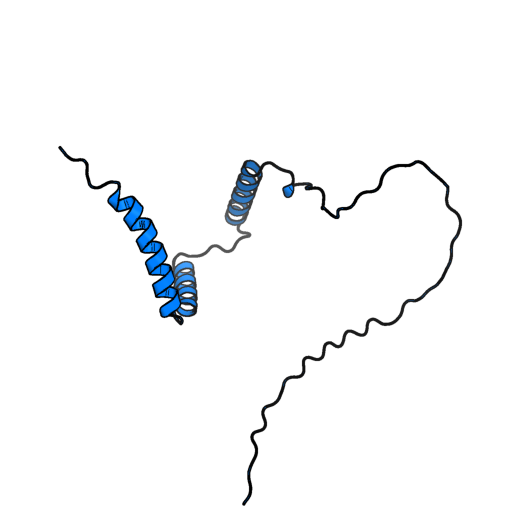 A O 1
ATOM 558 N N . THR A 1 80 ? 12.409 -2.621 6.371 1.00 89.06 80 THR A N 1
ATOM 559 C CA . THR A 1 80 ? 13.395 -1.570 6.134 1.00 89.06 80 THR A CA 1
ATOM 560 C C . THR A 1 80 ? 13.367 -1.175 4.655 1.00 89.06 80 THR A C 1
ATOM 562 O O . THR A 1 80 ? 13.003 -1.968 3.782 1.00 89.06 80 THR A O 1
ATOM 565 N N . SER A 1 81 ? 13.767 0.058 4.340 1.00 90.38 81 SER A N 1
ATOM 566 C CA . SER A 1 81 ? 13.835 0.530 2.948 1.00 90.38 81 SER A CA 1
ATOM 567 C C . SER A 1 81 ? 14.733 -0.350 2.071 1.00 90.38 81 SER A C 1
ATOM 569 O O . SER A 1 81 ? 14.457 -0.534 0.884 1.00 90.38 81 SER A O 1
ATOM 571 N N . GLU A 1 82 ? 15.804 -0.903 2.644 1.00 89.06 82 GLU A N 1
ATOM 572 C CA . GLU A 1 82 ? 16.717 -1.804 1.939 1.00 89.06 82 GLU A CA 1
ATOM 573 C C . GLU A 1 82 ? 16.055 -3.144 1.622 1.00 89.06 82 GLU A C 1
ATOM 575 O O . GLU A 1 82 ? 16.088 -3.595 0.476 1.00 89.06 82 GLU A O 1
ATOM 580 N N . GLU A 1 83 ? 15.370 -3.734 2.595 1.00 88.69 83 GLU A N 1
ATOM 581 C CA . GLU A 1 83 ? 14.673 -5.006 2.429 1.00 88.69 83 GLU A CA 1
ATOM 582 C C . GLU A 1 83 ? 13.491 -4.901 1.462 1.00 88.69 83 GLU A C 1
ATOM 584 O O . GLU A 1 83 ? 13.316 -5.757 0.593 1.00 88.69 83 GLU A O 1
ATOM 589 N N . ALA A 1 84 ? 12.719 -3.812 1.530 1.00 92.06 84 ALA A N 1
ATOM 590 C CA . ALA A 1 84 ? 11.664 -3.539 0.557 1.00 92.06 84 ALA A CA 1
ATOM 591 C C . ALA A 1 84 ? 12.232 -3.469 -0.872 1.00 92.06 84 ALA A C 1
ATOM 593 O O . ALA A 1 84 ? 11.631 -3.979 -1.825 1.00 92.06 84 ALA A O 1
ATOM 594 N N . ARG A 1 85 ? 13.426 -2.882 -1.028 1.00 92.25 85 ARG A N 1
ATOM 595 C CA . ARG A 1 85 ? 14.124 -2.793 -2.314 1.00 92.25 85 ARG A CA 1
ATOM 596 C C . ARG A 1 85 ? 14.643 -4.149 -2.783 1.00 92.25 85 ARG A C 1
ATOM 598 O O . ARG A 1 85 ? 14.572 -4.431 -3.981 1.00 92.25 85 ARG A O 1
ATOM 605 N N . GLU A 1 86 ? 15.157 -4.980 -1.885 1.00 92.88 86 GLU A N 1
ATOM 606 C CA . GLU A 1 86 ? 15.613 -6.332 -2.213 1.00 92.88 86 GLU A CA 1
ATOM 607 C C . GLU A 1 86 ? 14.441 -7.238 -2.605 1.00 92.88 86 GLU A C 1
ATOM 609 O O . GLU A 1 86 ? 14.484 -7.880 -3.659 1.00 92.88 86 GLU A O 1
ATOM 614 N N . ALA A 1 87 ? 13.354 -7.215 -1.832 1.00 92.31 87 ALA A N 1
ATOM 615 C CA . ALA A 1 87 ? 12.122 -7.932 -2.139 1.00 92.31 87 ALA A CA 1
ATOM 616 C C . ALA A 1 87 ? 11.537 -7.485 -3.488 1.00 92.31 87 ALA A C 1
ATOM 618 O O . ALA A 1 87 ? 11.204 -8.324 -4.330 1.00 92.31 87 ALA A O 1
ATOM 619 N N . GLY A 1 88 ? 11.496 -6.173 -3.742 1.00 92.56 88 GLY A N 1
ATOM 620 C CA . GLY A 1 88 ? 11.087 -5.613 -5.029 1.00 92.56 88 GLY A CA 1
ATOM 621 C C . GLY A 1 88 ? 11.987 -6.064 -6.181 1.00 92.56 88 GLY A C 1
ATOM 622 O O . GLY A 1 88 ? 11.491 -6.465 -7.234 1.00 92.56 88 GLY A O 1
ATOM 623 N N . ARG A 1 89 ? 13.311 -6.083 -5.979 1.00 93.88 89 ARG A N 1
ATOM 624 C CA . ARG A 1 89 ? 14.276 -6.577 -6.974 1.00 93.88 89 ARG A CA 1
ATOM 625 C C . ARG A 1 89 ? 14.075 -8.063 -7.258 1.00 93.88 89 ARG A C 1
ATOM 627 O O . ARG A 1 89 ? 14.065 -8.453 -8.422 1.00 93.88 89 ARG A O 1
ATOM 634 N N . LYS A 1 90 ? 13.885 -8.885 -6.224 1.00 94.12 90 LYS A N 1
ATOM 635 C CA . LYS A 1 90 ? 13.661 -10.333 -6.343 1.00 94.12 90 LYS A CA 1
ATOM 636 C C . LYS A 1 90 ? 12.345 -10.642 -7.054 1.00 94.12 90 LYS A C 1
ATOM 638 O O . LYS A 1 90 ? 12.330 -11.455 -7.977 1.00 94.12 90 LYS A O 1
ATOM 643 N N . GLY A 1 91 ? 11.263 -9.962 -6.675 1.00 90.81 91 GLY A N 1
ATOM 644 C CA . GLY A 1 91 ? 9.965 -10.078 -7.340 1.00 90.81 91 GLY A CA 1
ATOM 645 C C . GLY A 1 91 ? 10.031 -9.621 -8.797 1.00 90.81 91 GLY A C 1
ATOM 646 O O . GLY A 1 91 ? 9.613 -10.348 -9.696 1.00 90.81 91 GLY A O 1
ATOM 647 N N . GLY A 1 92 ? 10.654 -8.469 -9.053 1.00 89.88 92 GLY A N 1
ATOM 648 C CA . GLY A 1 92 ? 10.872 -7.956 -10.405 1.00 89.88 92 GLY A CA 1
ATOM 649 C C . GLY A 1 92 ? 11.724 -8.892 -11.266 1.00 89.88 92 GLY A C 1
ATOM 650 O O . GLY A 1 92 ? 11.398 -9.121 -12.427 1.00 89.88 92 GLY A O 1
ATOM 651 N N . ALA A 1 93 ? 12.768 -9.509 -10.709 1.00 87.94 93 ALA A N 1
ATOM 652 C CA . ALA A 1 93 ? 13.597 -10.486 -11.417 1.00 87.94 93 ALA A CA 1
ATOM 653 C C . ALA A 1 93 ? 12.843 -11.791 -11.728 1.00 87.94 93 ALA A C 1
ATOM 655 O O . ALA A 1 93 ? 13.068 -12.398 -12.773 1.00 87.94 93 ALA A O 1
ATOM 656 N N . ALA A 1 94 ? 11.931 -12.222 -10.851 1.00 86.25 94 ALA A N 1
ATOM 657 C CA . ALA A 1 94 ? 11.092 -13.393 -11.096 1.00 86.25 94 ALA A CA 1
ATOM 658 C C . ALA A 1 94 ? 10.071 -13.136 -12.215 1.00 86.25 94 ALA A C 1
ATOM 660 O O . ALA A 1 94 ? 9.895 -13.973 -13.100 1.00 86.25 94 ALA A O 1
ATOM 661 N N . VAL A 1 95 ? 9.438 -11.963 -12.191 1.00 85.00 95 VAL A N 1
ATOM 662 C CA . VAL A 1 95 ? 8.364 -11.582 -13.117 1.00 85.00 95 VAL A CA 1
ATOM 663 C C . VAL A 1 95 ? 8.904 -11.135 -14.485 1.00 85.00 95 VAL A C 1
ATOM 665 O O . VAL A 1 95 ? 8.283 -11.400 -15.510 1.00 85.00 95 VAL A O 1
ATOM 668 N N . SER A 1 96 ? 10.095 -10.533 -14.540 1.00 83.81 96 SER A N 1
ATOM 669 C CA . SER A 1 96 ? 10.705 -10.035 -15.788 1.00 83.81 96 SER A CA 1
ATOM 670 C C . SER A 1 96 ? 11.251 -11.116 -16.730 1.00 83.81 96 SER A C 1
ATOM 672 O O . SER A 1 96 ? 11.716 -10.789 -17.822 1.00 83.81 96 SER A O 1
ATOM 674 N N . ARG A 1 97 ? 11.177 -12.399 -16.349 1.00 87.19 97 ARG A N 1
ATOM 675 C CA . ARG A 1 97 ? 11.563 -13.529 -17.212 1.00 87.19 97 ARG A CA 1
ATOM 676 C C . ARG A 1 97 ? 10.719 -13.602 -18.487 1.00 87.19 97 ARG A C 1
ATOM 678 O O . ARG A 1 97 ? 11.248 -13.969 -19.531 1.00 87.19 97 ARG A O 1
ATOM 685 N N . ASP A 1 98 ? 9.445 -13.214 -18.416 1.00 89.25 98 ASP A N 1
ATOM 686 C CA . ASP A 1 98 ? 8.568 -13.121 -19.585 1.00 89.25 98 ASP A CA 1
ATOM 687 C C . ASP A 1 98 ? 8.521 -11.685 -20.116 1.00 89.25 98 ASP A C 1
ATOM 689 O O . ASP A 1 98 ? 7.702 -10.848 -19.726 1.00 89.25 98 ASP A O 1
ATOM 693 N N . ARG A 1 99 ? 9.445 -11.392 -21.032 1.00 85.94 99 ARG A N 1
ATOM 694 C CA . ARG A 1 99 ? 9.570 -10.068 -21.644 1.00 85.94 99 ARG A CA 1
ATOM 695 C C . ARG A 1 99 ? 8.363 -9.705 -22.514 1.00 85.94 99 ARG A C 1
ATOM 697 O O . ARG A 1 99 ? 8.018 -8.526 -22.576 1.00 85.94 99 ARG A O 1
ATOM 704 N N . ALA A 1 100 ? 7.741 -10.678 -23.183 1.00 87.50 100 ALA A N 1
ATOM 705 C CA . ALA A 1 100 ? 6.604 -10.426 -24.065 1.00 87.50 100 ALA A CA 1
ATOM 706 C C . ALA A 1 100 ? 5.384 -9.981 -23.248 1.00 87.50 100 ALA A C 1
ATOM 708 O O . ALA A 1 100 ? 4.801 -8.932 -23.531 1.00 87.50 100 ALA A O 1
ATOM 709 N N . HIS A 1 101 ? 5.093 -10.701 -22.163 1.00 89.31 101 HIS A N 1
ATOM 710 C CA . HIS A 1 101 ? 4.038 -10.343 -21.219 1.00 89.31 101 HIS A CA 1
ATOM 711 C C . HIS A 1 101 ? 4.293 -8.986 -20.538 1.00 89.31 101 HIS A C 1
ATOM 713 O O . HIS A 1 101 ? 3.388 -8.152 -20.454 1.00 89.31 101 HIS A O 1
ATOM 719 N N . MET A 1 102 ? 5.533 -8.700 -20.112 1.00 88.50 102 MET A N 1
ATOM 720 C CA . MET A 1 102 ? 5.873 -7.394 -19.522 1.00 88.50 102 MET A CA 1
ATOM 721 C C . MET A 1 102 ? 5.697 -6.235 -20.510 1.00 88.50 102 MET A C 1
ATOM 723 O O . MET A 1 102 ? 5.223 -5.163 -20.128 1.00 88.50 102 MET A O 1
ATOM 727 N N . ALA A 1 103 ? 6.054 -6.438 -21.779 1.00 89.69 103 ALA A N 1
ATOM 728 C CA . ALA A 1 103 ? 5.868 -5.433 -22.818 1.00 89.69 103 ALA A CA 1
ATOM 729 C C . ALA A 1 103 ? 4.380 -5.157 -23.088 1.00 89.69 103 ALA A C 1
ATOM 731 O O . ALA A 1 103 ? 4.002 -4.004 -23.304 1.00 89.69 103 ALA A O 1
ATOM 732 N N . GLU A 1 104 ? 3.529 -6.183 -23.042 1.00 87.88 104 GLU A N 1
ATOM 733 C CA . GLU A 1 104 ? 2.078 -6.037 -23.178 1.00 87.88 104 GLU A CA 1
ATOM 734 C C . GLU A 1 104 ? 1.463 -5.269 -21.998 1.00 87.88 104 GLU A C 1
ATOM 736 O O . GLU A 1 104 ? 0.738 -4.291 -22.213 1.00 87.88 104 GLU A O 1
ATOM 741 N N . ILE A 1 105 ? 1.816 -5.635 -20.758 1.00 88.69 105 ILE A N 1
ATOM 742 C CA . ILE A 1 105 ? 1.392 -4.906 -19.550 1.00 88.69 105 ILE A CA 1
ATOM 743 C C . ILE A 1 105 ? 1.847 -3.443 -19.623 1.00 88.69 105 ILE A C 1
ATOM 745 O O . ILE A 1 105 ? 1.043 -2.533 -19.407 1.00 88.69 105 ILE A O 1
ATOM 749 N N . GLY A 1 106 ? 3.116 -3.202 -19.963 1.00 89.38 106 GLY A N 1
ATOM 750 C CA . GLY A 1 106 ? 3.678 -1.856 -20.085 1.00 89.38 106 GLY A CA 1
ATOM 751 C C . GLY A 1 106 ? 2.979 -1.023 -21.161 1.00 89.38 106 GLY A C 1
ATOM 752 O O . GLY A 1 106 ? 2.641 0.137 -20.920 1.00 89.38 106 GLY A O 1
ATOM 753 N N . ARG A 1 107 ? 2.673 -1.621 -22.319 1.00 90.38 107 ARG A N 1
ATOM 754 C CA . ARG A 1 107 ? 1.911 -0.971 -23.397 1.00 90.38 107 ARG A CA 1
ATOM 755 C 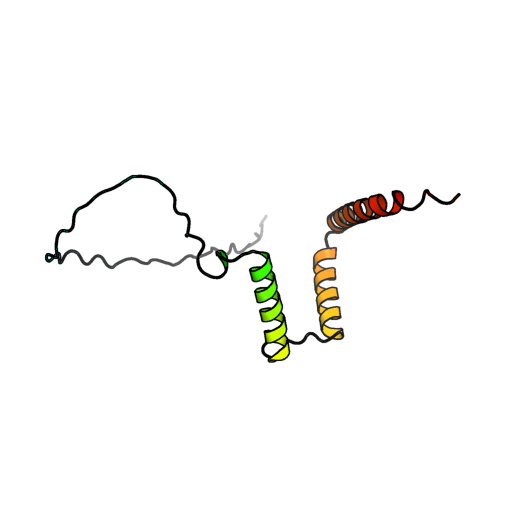C . ARG A 1 107 ? 0.504 -0.596 -22.937 1.00 90.38 107 ARG A C 1
ATOM 757 O O . ARG A 1 107 ? 0.071 0.534 -23.162 1.00 90.38 107 ARG A O 1
ATOM 764 N N . LYS A 1 108 ? -0.194 -1.504 -22.248 1.00 89.44 108 LYS A N 1
ATOM 765 C CA . LYS A 1 108 ? -1.528 -1.247 -21.688 1.00 89.44 108 LYS A CA 1
ATOM 766 C C . LYS A 1 108 ? -1.493 -0.118 -20.650 1.00 89.44 108 LYS A C 1
ATOM 768 O O . LYS A 1 108 ? -2.319 0.796 -20.716 1.00 89.44 108 LYS A O 1
ATOM 773 N N . GLY A 1 109 ? -0.496 -0.119 -19.766 1.00 89.56 109 GLY A N 1
ATOM 774 C CA . GLY A 1 109 ? -0.272 0.946 -18.785 1.00 89.56 109 GLY A CA 1
ATOM 775 C C . GLY A 1 109 ? 0.006 2.307 -19.433 1.00 89.56 109 GLY A C 1
ATOM 776 O O . GLY A 1 109 ? -0.673 3.286 -19.125 1.00 89.56 109 GLY A O 1
ATOM 777 N N . GLY A 1 110 ? 0.930 2.364 -20.396 1.00 86.88 110 GLY A N 1
ATOM 778 C CA . GLY A 1 110 ? 1.284 3.597 -21.113 1.00 86.88 110 GLY A CA 1
ATOM 779 C C . GLY A 1 110 ? 0.160 4.147 -22.001 1.00 86.88 110 GLY A C 1
ATOM 780 O O . GLY A 1 110 ? -0.017 5.359 -22.125 1.00 86.88 110 GLY A O 1
ATOM 781 N N . SER A 1 111 ? -0.667 3.273 -22.581 1.00 81.75 111 SER A N 1
ATOM 782 C CA . SER A 1 111 ? -1.857 3.695 -23.338 1.00 81.75 111 SER A CA 1
ATOM 783 C C . SER A 1 111 ? -2.946 4.313 -22.449 1.00 81.75 111 SER A C 1
ATOM 785 O O . SER A 1 111 ? -3.709 5.162 -22.902 1.00 81.75 111 SER A O 1
ATOM 787 N N . SER A 1 112 ? -2.996 3.930 -21.169 1.00 79.62 112 SER A N 1
ATOM 788 C CA . SER A 1 112 ? -3.964 4.468 -20.208 1.00 79.62 112 SER A CA 1
ATOM 789 C C . SER A 1 112 ? -3.529 5.833 -19.668 1.00 79.62 112 SER A C 1
ATOM 791 O O . SER A 1 112 ? -4.369 6.704 -19.466 1.00 79.62 112 SER A O 1
ATOM 793 N N . SER A 1 113 ? -2.221 6.060 -19.492 1.00 73.38 113 SER A N 1
ATOM 794 C CA . SER A 1 113 ? -1.695 7.354 -19.033 1.00 73.38 113 SER A CA 1
ATOM 795 C C . SER A 1 113 ? -1.641 8.411 -20.142 1.00 73.38 113 SER A C 1
ATOM 797 O O . SER A 1 113 ? -1.924 9.581 -19.888 1.00 73.38 113 SER A O 1
ATOM 799 N N . SER A 1 114 ? -1.345 8.013 -21.383 1.00 68.94 114 SER A N 1
ATOM 800 C CA . SER A 1 114 ? -1.318 8.928 -22.538 1.00 68.94 114 SER A CA 1
ATOM 801 C C . SER A 1 114 ? -2.698 9.484 -22.903 1.00 68.94 114 SER A C 1
ATOM 803 O O . SER A 1 114 ? -2.797 10.646 -23.294 1.00 68.94 114 SER A O 1
ATOM 805 N N . ARG A 1 115 ? -3.775 8.711 -22.705 1.00 61.97 115 ARG A N 1
ATOM 806 C CA . ARG A 1 115 ? -5.156 9.197 -22.880 1.00 61.97 115 ARG A CA 1
ATOM 807 C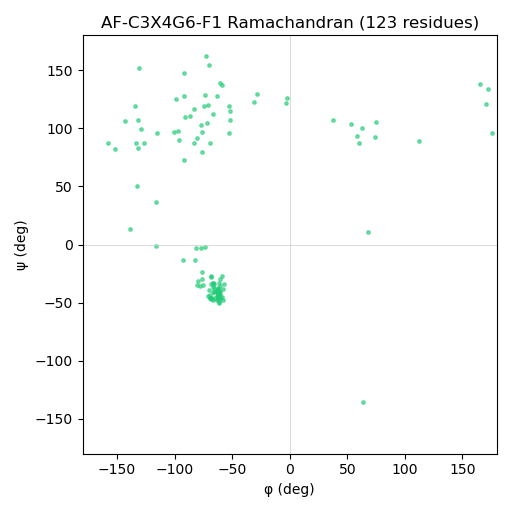 C . ARG A 1 115 ? -5.507 10.329 -21.912 1.00 61.97 115 ARG A C 1
ATOM 809 O O . ARG A 1 115 ? -6.150 11.283 -22.331 1.00 61.97 115 ARG A O 1
ATOM 816 N N . SER A 1 116 ? -5.026 10.266 -20.670 1.00 61.19 116 SER A N 1
ATOM 817 C CA . SER A 1 116 ? -5.211 11.344 -19.687 1.00 61.19 116 SER A CA 1
ATOM 818 C C . SER A 1 116 ? -4.288 12.546 -19.926 1.00 61.19 116 SER A C 1
ATOM 820 O O . SER A 1 116 ? -4.662 13.674 -19.616 1.00 61.19 116 SER A O 1
ATOM 822 N N . ALA A 1 117 ? -3.095 12.335 -20.495 1.00 60.56 117 ALA A N 1
ATOM 823 C CA . ALA A 1 117 ? -2.167 13.419 -20.830 1.00 60.56 117 ALA A CA 1
ATOM 824 C C . ALA A 1 117 ? -2.597 14.203 -22.089 1.00 60.56 117 ALA A C 1
ATOM 826 O O . ALA A 1 117 ? -2.434 15.421 -22.146 1.00 60.56 117 ALA A O 1
ATOM 827 N N . SER A 1 118 ? -3.201 13.530 -23.076 1.00 58.59 118 SER A N 1
ATOM 828 C CA . SER A 1 118 ? -3.703 14.156 -24.309 1.00 58.59 118 SER A CA 1
ATOM 829 C C . SER A 1 118 ? -4.912 15.070 -24.081 1.00 58.59 118 SER A C 1
ATOM 831 O O . SER A 1 118 ? -5.100 16.010 -24.847 1.00 58.59 118 SER A O 1
ATOM 833 N N . SER A 1 119 ? -5.729 14.829 -23.051 1.00 58.19 119 SER A N 1
ATOM 834 C CA . SER A 1 119 ? -6.906 15.655 -22.740 1.00 58.19 119 SER A CA 1
ATOM 835 C C . SER A 1 119 ? -6.588 16.939 -21.957 1.00 58.19 119 SER A C 1
ATOM 837 O O . SER A 1 119 ? -7.497 17.718 -21.694 1.00 58.19 119 SER A O 1
ATOM 839 N N . GLY A 1 120 ? -5.324 17.173 -21.575 1.00 56.50 120 GLY A N 1
ATOM 840 C CA . GLY A 1 120 ? -4.900 18.335 -20.776 1.00 56.50 120 GLY A CA 1
ATOM 841 C C . GLY A 1 120 ? -3.938 19.309 -21.471 1.00 56.50 120 GLY A C 1
ATOM 842 O O . GLY A 1 120 ? -3.564 20.312 -20.871 1.00 56.50 120 GLY A O 1
ATOM 843 N N . ALA A 1 121 ? -3.526 19.042 -22.716 1.00 56.72 121 ALA A N 1
ATOM 844 C CA . ALA A 1 121 ? -2.449 19.771 -23.400 1.00 56.72 121 ALA A CA 1
ATOM 845 C C . ALA A 1 121 ? -2.912 20.544 -24.655 1.00 56.72 121 ALA A C 1
ATOM 847 O O . ALA A 1 121 ? -2.185 20.605 -25.642 1.00 56.72 121 ALA A O 1
ATOM 848 N N . GLY A 1 122 ? -4.121 21.121 -24.632 1.00 55.88 122 GLY A N 1
ATOM 849 C CA . GLY A 1 122 ? -4.721 21.794 -25.799 1.00 55.88 122 GLY A CA 1
ATOM 850 C C . GLY A 1 122 ? -5.456 23.113 -25.533 1.00 55.88 122 GLY A C 1
ATOM 851 O O . GLY A 1 122 ? -6.178 23.570 -26.409 1.00 55.88 122 GLY A O 1
ATOM 852 N N . ALA A 1 123 ? -5.307 23.733 -24.359 1.00 58.94 123 ALA A N 1
ATOM 853 C CA . ALA A 1 123 ? -5.965 25.005 -24.044 1.00 58.94 123 ALA A CA 1
ATOM 854 C C . ALA A 1 123 ? -4.970 26.007 -23.444 1.00 58.94 123 ALA A C 1
ATOM 856 O O . ALA A 1 123 ? -4.849 26.139 -22.227 1.00 58.94 123 ALA A O 1
ATOM 857 N N . ARG A 1 124 ? -4.229 26.703 -24.307 1.00 57.84 124 ARG A N 1
ATOM 858 C CA . ARG A 1 124 ? -3.571 27.973 -23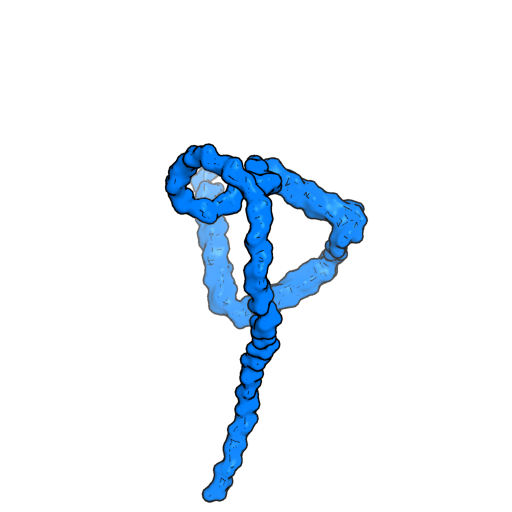.976 1.00 57.84 124 ARG A CA 1
ATOM 859 C C . ARG A 1 124 ? -3.845 28.927 -25.142 1.00 57.84 124 ARG A C 1
ATOM 861 O O . ARG A 1 124 ? -3.555 28.562 -26.277 1.00 57.84 124 ARG A O 1
ATOM 868 N N . ASN A 1 125 ? -4.514 30.037 -24.825 1.00 64.44 125 ASN A N 1
ATOM 869 C CA . ASN A 1 125 ? -4.901 31.142 -25.711 1.00 64.44 125 ASN A CA 1
ATOM 870 C C . ASN A 1 125 ? -3.683 32.036 -25.955 1.00 64.44 125 ASN A C 1
ATOM 872 O O . ASN A 1 125 ? -2.967 32.273 -24.952 1.00 64.44 125 ASN A O 1
#

Radius of gyration: 30.76 Å; Cα contacts (8 Å, |Δi|>4): 11; chains: 1; bounding box: 68×84×53 Å